Protein AF-A0A965IP51-F1 (afdb_monomer_lite)

Radius of gyration: 30.4 Å; chains: 1; bounding box: 52×39×94 Å

Sequence (99 aa):
MDTVNHPKHYTSHPSGVECIEITEHMNFCLGNAVKYIWRANLKGKEIEDLRKARWYIDREIQRILNGETNKNEAELKPAKIFHKNHAADEWKLHVKDLG

pLDDT: mean 78.57, std 19.08, range [38.91, 98.62]

Secondary structure (DSSP, 8-state):
--TTTS-TTTS--TTS--HHHHHTTS-HHHHHHHHHHHHTTTSS-HHHHHHHHHHHHHHHHHHHHHHHHHHHHHHTS-S--------------------

Foldseek 3Di:
DPCPPCNCLQQVDPVRDGLCVVLVPDPPLQSQLSVLCSNQPVPVCNVVSNVSSVVSVVVVVVVVVVVVVVVVVVVPPDPDDPDDDPDPDDDDDDPDDDD

Structure (mmCIF, N/CA/C/O backbone):
data_AF-A0A965IP51-F1
#
_entry.id   AF-A0A965IP51-F1
#
loop_
_atom_site.group_PDB
_atom_site.id
_atom_site.type_symbol
_atom_site.label_atom_id
_atom_site.label_alt_id
_atom_site.label_comp_id
_atom_site.label_asym_id
_atom_site.label_entity_id
_atom_site.label_seq_id
_atom_site.pdbx_PDB_ins_code
_atom_site.Cartn_x
_atom_site.Cartn_y
_atom_site.Cartn_z
_atom_site.occupancy
_atom_site.B_iso_or_equiv
_atom_site.auth_seq_id
_atom_site.auth_comp_id
_atom_site.auth_asym_id
_atom_site.auth_atom_id
_atom_site.pdbx_PDB_model_num
ATOM 1 N N . MET A 1 1 ? 10.459 4.833 -21.630 1.00 60.19 1 MET A N 1
ATOM 2 C CA . MET A 1 1 ? 9.701 4.536 -20.396 1.00 60.19 1 MET A CA 1
ATOM 3 C C . MET A 1 1 ? 9.518 5.852 -19.678 1.00 60.19 1 MET A C 1
ATOM 5 O O . MET A 1 1 ? 10.519 6.424 -19.264 1.00 60.19 1 MET A O 1
ATOM 9 N N . ASP A 1 2 ? 8.289 6.354 -19.616 1.00 72.56 2 ASP A N 1
ATOM 10 C CA . ASP A 1 2 ? 7.973 7.539 -18.821 1.00 72.56 2 ASP A CA 1
ATOM 11 C C . ASP A 1 2 ? 7.994 7.137 -17.343 1.00 72.56 2 ASP A C 1
ATOM 13 O O . ASP A 1 2 ? 7.218 6.293 -16.901 1.00 72.56 2 ASP A O 1
ATOM 17 N N . THR A 1 3 ? 8.949 7.667 -16.586 1.00 71.75 3 THR A N 1
ATOM 18 C CA . THR A 1 3 ? 9.133 7.319 -15.173 1.00 71.75 3 THR A CA 1
ATOM 19 C C . THR A 1 3 ? 8.083 7.946 -14.262 1.00 71.75 3 THR A C 1
ATOM 21 O O . THR A 1 3 ? 7.968 7.513 -13.115 1.00 71.75 3 THR A O 1
ATOM 24 N N . VAL A 1 4 ? 7.341 8.938 -14.758 1.00 72.06 4 VAL A N 1
ATOM 25 C CA . VAL A 1 4 ? 6.367 9.722 -14.002 1.00 72.06 4 VAL A CA 1
ATOM 26 C C . VAL A 1 4 ? 4.956 9.251 -14.322 1.00 72.06 4 VAL A C 1
ATOM 28 O O . VAL A 1 4 ? 4.248 8.840 -13.407 1.00 72.06 4 VAL A O 1
ATOM 31 N N . ASN A 1 5 ? 4.571 9.248 -15.600 1.00 76.31 5 ASN A N 1
ATOM 32 C CA . ASN A 1 5 ? 3.186 8.967 -15.988 1.00 76.31 5 ASN A CA 1
ATOM 33 C C . ASN A 1 5 ? 2.910 7.471 -16.181 1.00 76.31 5 ASN A C 1
ATOM 35 O O . ASN A 1 5 ? 1.819 7.020 -15.865 1.00 76.31 5 ASN A O 1
ATOM 39 N N . HIS A 1 6 ? 3.906 6.684 -16.615 1.00 74.31 6 HIS A N 1
ATOM 40 C CA . HIS A 1 6 ? 3.736 5.243 -16.866 1.00 74.31 6 HIS A CA 1
ATOM 41 C C . HIS A 1 6 ? 4.887 4.403 -16.295 1.00 74.31 6 HIS A C 1
ATOM 43 O O . HIS A 1 6 ? 5.641 3.758 -17.042 1.00 74.31 6 HIS A O 1
AT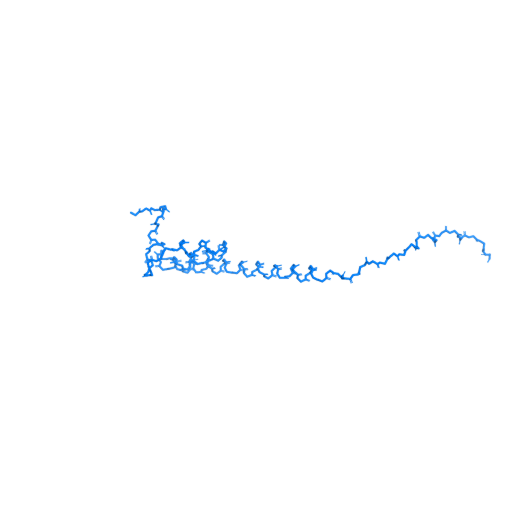OM 49 N N . PRO A 1 7 ? 5.066 4.372 -14.959 1.00 77.12 7 PRO A N 1
ATOM 50 C CA . PRO A 1 7 ? 6.142 3.605 -14.359 1.00 77.12 7 PRO A CA 1
ATOM 51 C C . PRO A 1 7 ? 5.985 2.123 -14.707 1.00 77.12 7 PRO A C 1
ATOM 53 O O . PRO A 1 7 ? 4.967 1.514 -14.394 1.00 77.12 7 PRO A O 1
ATOM 56 N N . LYS A 1 8 ? 7.037 1.503 -15.259 1.00 74.19 8 LYS A N 1
ATOM 57 C CA . LYS A 1 8 ? 7.036 0.092 -15.706 1.00 74.19 8 LYS A CA 1
ATOM 58 C C . LYS A 1 8 ? 6.444 -0.901 -14.689 1.00 74.19 8 LYS A C 1
ATOM 60 O O . LYS A 1 8 ? 5.889 -1.924 -15.065 1.00 74.19 8 LYS A O 1
ATOM 65 N N . HIS A 1 9 ? 6.569 -0.620 -13.395 1.00 71.56 9 HIS A N 1
ATOM 66 C CA . HIS A 1 9 ? 6.094 -1.479 -12.305 1.00 71.56 9 HIS A CA 1
ATOM 67 C C . HIS A 1 9 ? 4.601 -1.306 -11.958 1.00 71.56 9 HIS A C 1
ATOM 69 O O . HIS A 1 9 ? 4.126 -1.965 -11.041 1.00 71.56 9 HIS A O 1
ATOM 75 N N . TYR A 1 10 ? 3.874 -0.445 -12.674 1.00 71.69 10 TYR A N 1
ATOM 76 C CA . TYR A 1 10 ? 2.415 -0.305 -12.595 1.00 71.69 10 TYR A CA 1
ATOM 77 C C . TYR A 1 10 ? 1.711 -0.587 -13.930 1.00 71.69 10 TYR A C 1
ATOM 79 O O . TYR A 1 10 ? 0.489 -0.679 -13.941 1.00 71.69 10 TYR A O 1
ATOM 87 N N . THR A 1 11 ? 2.471 -0.786 -15.015 1.00 73.94 11 THR A N 1
ATOM 88 C CA . THR A 1 11 ? 1.968 -0.987 -16.388 1.00 73.94 11 THR A CA 1
ATOM 89 C C . THR A 1 11 ? 2.339 -2.349 -16.995 1.00 73.94 11 THR A C 1
ATOM 91 O O . THR A 1 11 ? 2.084 -2.606 -18.165 1.00 73.94 11 THR A O 1
ATOM 94 N N . SER A 1 12 ? 2.972 -3.238 -16.219 1.00 78.62 12 SER A N 1
ATOM 95 C CA . SER A 1 12 ? 3.464 -4.552 -16.683 1.00 78.62 12 SER A CA 1
ATOM 96 C C . SER A 1 12 ? 2.628 -5.744 -16.213 1.00 78.62 12 SER A C 1
ATOM 98 O O . SER A 1 12 ? 3.057 -6.889 -16.355 1.00 78.62 12 SER A O 1
ATOM 100 N N . HIS A 1 13 ? 1.448 -5.501 -15.640 1.00 82.69 13 HIS A N 1
ATOM 101 C CA . HIS A 1 13 ? 0.593 -6.585 -15.175 1.00 82.69 13 HIS A CA 1
ATOM 102 C C . HIS A 1 13 ? 0.005 -7.363 -16.371 1.00 82.69 13 HIS A C 1
ATOM 104 O O . HIS A 1 13 ? -0.445 -6.731 -17.328 1.00 82.69 13 HIS A O 1
ATOM 110 N N . PRO A 1 14 ? -0.059 -8.711 -16.330 1.00 84.19 14 PRO A N 1
ATOM 111 C CA . PRO A 1 14 ? -0.564 -9.520 -17.446 1.00 84.19 14 PRO A CA 1
ATOM 112 C C . PRO A 1 14 ? -2.000 -9.207 -17.895 1.00 84.19 14 PRO A C 1
ATOM 114 O O . PRO A 1 14 ? -2.384 -9.588 -18.994 1.00 84.19 14 PRO A O 1
ATOM 117 N N . SER A 1 15 ? -2.796 -8.526 -17.064 1.00 84.75 15 SER A N 1
ATOM 118 C CA . SER A 1 15 ? -4.163 -8.113 -17.413 1.00 84.75 15 SER A CA 1
ATOM 119 C C . SER A 1 15 ? -4.234 -6.957 -18.415 1.00 84.75 15 SER A C 1
ATOM 121 O O . SER A 1 15 ? -5.316 -6.695 -18.927 1.00 84.75 15 SER A O 1
ATOM 123 N N . GLY A 1 16 ? -3.132 -6.236 -18.662 1.00 85.50 16 GLY A N 1
ATOM 124 C CA . GLY A 1 16 ? -3.121 -5.046 -19.524 1.00 85.50 16 G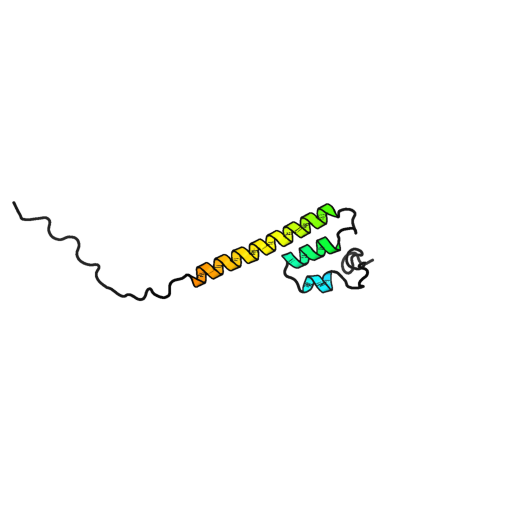LY A CA 1
ATOM 125 C C . GLY A 1 16 ? -3.764 -3.793 -18.914 1.00 85.50 16 GLY A C 1
ATOM 126 O O . GLY A 1 16 ? -3.862 -2.784 -19.598 1.00 85.50 16 GLY A O 1
ATOM 127 N N . VAL A 1 17 ? -4.170 -3.858 -17.643 1.00 88.50 17 VAL A N 1
ATOM 128 C CA . VAL A 1 17 ? -4.727 -2.738 -16.865 1.00 88.50 17 VAL A CA 1
ATOM 129 C C . VAL A 1 17 ? -3.608 -2.095 -16.047 1.00 88.50 17 VAL A C 1
ATOM 131 O O . VAL A 1 17 ? -2.757 -2.803 -15.497 1.00 88.50 17 VAL A O 1
ATOM 134 N N . GLU A 1 18 ? -3.600 -0.773 -15.936 1.00 88.56 18 GLU A N 1
ATOM 135 C CA . GLU A 1 18 ? -2.700 -0.040 -15.058 1.00 88.56 18 GLU A CA 1
ATOM 136 C C . GLU A 1 18 ? -3.207 -0.033 -13.612 1.00 88.56 18 GLU A C 1
ATOM 138 O O . GLU A 1 18 ? -4.397 0.073 -13.326 1.00 88.56 18 GLU A O 1
ATOM 143 N N . CYS A 1 19 ? -2.283 -0.070 -12.651 1.00 90.38 19 CYS A N 1
ATOM 144 C CA . CYS A 1 19 ? -2.643 -0.032 -11.230 1.00 90.38 19 CYS A CA 1
ATOM 145 C C . CYS A 1 19 ? -3.497 1.203 -10.853 1.00 90.38 19 CYS A C 1
ATOM 147 O O . CYS A 1 19 ? -4.291 1.137 -9.908 1.00 90.38 19 CYS A O 1
ATOM 149 N N . ILE A 1 20 ? -3.330 2.335 -11.548 1.00 91.62 20 ILE A N 1
ATOM 150 C CA . ILE A 1 20 ? -4.085 3.565 -11.269 1.00 91.62 20 ILE A CA 1
ATOM 151 C C . ILE A 1 20 ? -5.571 3.431 -11.630 1.00 91.62 20 ILE A C 1
ATOM 153 O O . ILE A 1 20 ? -6.393 3.842 -10.819 1.00 91.62 20 ILE A O 1
ATOM 157 N N . GLU A 1 21 ? -5.904 2.742 -12.730 1.00 92.62 21 GLU A N 1
ATOM 158 C CA . GLU A 1 21 ? -7.287 2.508 -13.200 1.00 92.62 21 GLU A CA 1
ATOM 159 C C . GLU A 1 21 ? -8.137 1.740 -12.173 1.00 92.62 21 GLU A C 1
ATOM 161 O O . GLU A 1 21 ? -9.362 1.788 -12.180 1.00 92.62 21 GLU A O 1
ATOM 166 N N . ILE A 1 22 ? -7.491 1.011 -11.259 1.00 93.75 22 ILE A N 1
ATOM 167 C CA . ILE A 1 22 ? -8.166 0.305 -10.165 1.00 93.75 22 ILE A CA 1
ATOM 168 C C . ILE A 1 22 ? -8.151 1.134 -8.879 1.00 93.75 22 ILE A C 1
ATOM 170 O O . ILE A 1 22 ? -9.153 1.236 -8.171 1.00 93.75 22 ILE A O 1
ATOM 174 N N . THR A 1 23 ? -6.992 1.699 -8.537 1.00 96.38 23 THR A N 1
ATOM 175 C CA . THR A 1 23 ? -6.783 2.329 -7.225 1.00 96.38 23 THR A CA 1
ATOM 176 C C . THR A 1 23 ? -7.405 3.716 -7.097 1.00 96.38 23 THR A C 1
ATOM 178 O O . THR A 1 23 ? -7.646 4.146 -5.970 1.00 96.38 23 THR A O 1
ATOM 181 N N . GLU A 1 24 ? -7.726 4.394 -8.202 1.00 95.75 24 GLU A N 1
ATOM 182 C CA . GLU A 1 24 ? -8.414 5.694 -8.184 1.00 95.75 24 GLU A CA 1
ATOM 183 C C . GLU A 1 24 ? -9.858 5.619 -7.661 1.00 95.75 24 GLU A C 1
ATOM 185 O O . GLU A 1 24 ? -10.377 6.590 -7.113 1.00 95.75 24 GLU A O 1
ATOM 190 N N . HIS A 1 25 ? -10.494 4.448 -7.754 1.00 97.19 25 HIS A N 1
ATOM 191 C CA . HIS A 1 25 ? -11.848 4.203 -7.249 1.00 97.19 25 HIS A CA 1
ATOM 192 C C . HIS A 1 25 ? -11.882 3.780 -5.774 1.00 97.19 25 HIS A C 1
ATOM 194 O O . HIS A 1 25 ? -12.934 3.425 -5.239 1.00 97.19 25 HIS A O 1
ATOM 200 N N . MET A 1 26 ? -10.731 3.789 -5.103 1.00 97.50 26 MET A N 1
ATOM 201 C CA . MET A 1 26 ? -10.583 3.341 -3.725 1.00 97.50 26 MET A CA 1
ATOM 202 C C . MET A 1 26 ? -10.286 4.511 -2.795 1.00 97.50 26 MET A C 1
ATOM 204 O O . MET A 1 26 ? -9.718 5.531 -3.181 1.00 97.50 26 MET A O 1
ATOM 208 N N . ASN A 1 27 ? -10.615 4.345 -1.513 1.00 97.25 27 ASN A N 1
ATOM 209 C CA . ASN A 1 27 ? -10.114 5.274 -0.510 1.00 97.25 27 ASN A CA 1
ATOM 210 C C . ASN A 1 27 ? -8.588 5.145 -0.361 1.00 97.25 27 ASN A C 1
ATOM 212 O O . ASN A 1 27 ? -7.975 4.162 -0.786 1.00 97.25 27 ASN A O 1
ATOM 216 N N . PHE A 1 28 ? -7.977 6.138 0.287 1.00 97.12 28 PHE A N 1
ATOM 217 C CA . PHE A 1 28 ? -6.525 6.221 0.430 1.00 97.12 28 PHE A CA 1
ATOM 218 C C . PHE A 1 28 ? -5.890 4.939 0.988 1.00 97.12 28 PHE A C 1
ATOM 220 O O . PHE A 1 28 ? -4.836 4.519 0.504 1.00 97.12 28 PHE A O 1
ATOM 227 N N . CYS A 1 29 ? -6.505 4.309 1.993 1.00 98.12 29 CYS A N 1
ATOM 228 C CA . CYS A 1 29 ? -5.945 3.113 2.610 1.00 98.12 29 CYS A CA 1
ATOM 229 C C . CYS A 1 29 ? -5.999 1.915 1.659 1.00 98.12 29 CYS A C 1
ATOM 231 O O . CYS A 1 29 ? -4.972 1.284 1.407 1.00 98.12 29 CYS A O 1
ATOM 233 N N . LEU A 1 30 ? -7.166 1.647 1.075 1.00 98.19 30 LEU A N 1
ATOM 234 C CA . LEU A 1 30 ? -7.365 0.518 0.168 1.00 98.19 30 LEU A CA 1
ATOM 235 C C . LEU A 1 30 ? -6.544 0.663 -1.120 1.00 98.19 30 LEU A C 1
ATOM 237 O O . LEU A 1 30 ? -5.857 -0.280 -1.516 1.00 98.19 30 LEU A O 1
ATOM 241 N N . GLY A 1 31 ? -6.514 1.859 -1.713 1.00 97.88 31 GLY A N 1
ATOM 242 C CA . GLY A 1 31 ? -5.715 2.131 -2.908 1.00 97.88 31 GLY A CA 1
ATOM 243 C C . GLY A 1 31 ? -4.216 1.926 -2.664 1.00 97.88 31 GLY A C 1
ATOM 244 O O . GLY A 1 31 ? -3.524 1.312 -3.476 1.00 97.88 31 GLY A O 1
ATOM 245 N N . ASN A 1 32 ? -3.694 2.356 -1.507 1.00 98.06 32 ASN A N 1
ATOM 246 C CA . ASN A 1 32 ? -2.299 2.082 -1.155 1.00 98.06 32 ASN A CA 1
ATOM 247 C C . ASN A 1 32 ? -2.039 0.593 -0.916 1.00 98.06 32 ASN A C 1
ATOM 249 O O . ASN A 1 32 ? -1.008 0.098 -1.370 1.00 98.06 32 ASN A O 1
ATOM 253 N N . ALA A 1 33 ? -2.941 -0.120 -0.236 1.00 98.12 33 ALA A N 1
ATOM 254 C CA . ALA A 1 33 ? -2.792 -1.556 -0.017 1.00 98.12 33 ALA A CA 1
ATOM 255 C C . ALA A 1 33 ? -2.683 -2.315 -1.347 1.00 98.12 33 ALA A C 1
ATOM 257 O O . ALA A 1 33 ? -1.716 -3.054 -1.549 1.00 98.12 33 ALA A O 1
ATOM 258 N N . VAL A 1 34 ? -3.599 -2.054 -2.285 1.00 96.38 34 VAL A N 1
ATOM 259 C CA . VAL A 1 34 ? -3.571 -2.643 -3.632 1.00 96.38 34 VAL A CA 1
ATOM 260 C C . VAL A 1 34 ? -2.293 -2.264 -4.371 1.00 96.38 34 VAL A C 1
ATOM 262 O O . VAL A 1 34 ? -1.631 -3.148 -4.901 1.00 96.38 34 VAL A O 1
ATOM 265 N N . LYS A 1 35 ? -1.867 -0.995 -4.337 1.00 94.75 35 LYS A N 1
ATOM 266 C CA . LYS A 1 35 ? -0.609 -0.551 -4.964 1.00 94.75 35 LYS A CA 1
ATOM 267 C C . LYS A 1 35 ? 0.615 -1.332 -4.469 1.00 94.75 35 LYS A C 1
ATOM 269 O O . LYS A 1 35 ? 1.507 -1.639 -5.260 1.00 94.75 35 LYS A O 1
ATOM 274 N N . TYR A 1 36 ? 0.691 -1.645 -3.174 1.00 95.56 36 TYR A N 1
ATOM 275 C CA . TYR A 1 36 ? 1.791 -2.447 -2.629 1.00 95.56 36 TYR A CA 1
ATOM 276 C C . TYR A 1 36 ? 1.692 -3.921 -3.022 1.00 95.56 36 TYR A C 1
ATOM 278 O O . TYR A 1 36 ? 2.713 -4.506 -3.370 1.00 95.56 36 TYR A O 1
ATOM 286 N N . ILE A 1 37 ? 0.488 -4.499 -3.030 1.00 94.88 37 ILE A N 1
ATOM 287 C CA . ILE A 1 37 ? 0.260 -5.8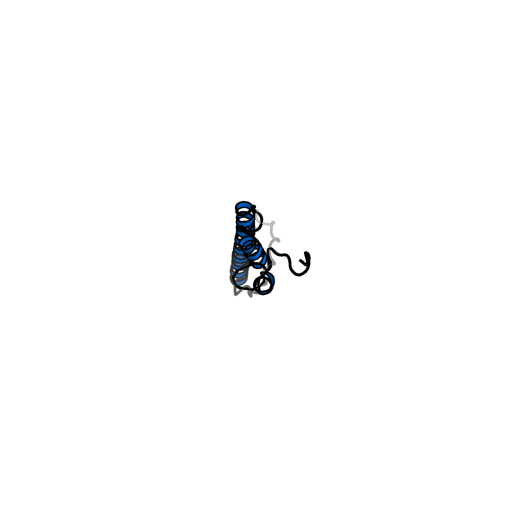69 -3.519 1.00 94.88 37 ILE A CA 1
ATOM 288 C C . ILE A 1 37 ? 0.652 -5.974 -4.995 1.00 94.88 37 ILE A C 1
ATOM 290 O O . ILE A 1 37 ? 1.403 -6.866 -5.367 1.00 94.88 37 ILE A O 1
ATOM 294 N N . TRP A 1 38 ? 0.222 -5.018 -5.818 1.00 91.81 38 TRP A N 1
ATOM 295 C CA . TRP A 1 38 ? 0.523 -4.954 -7.248 1.00 91.81 38 TRP A CA 1
ATOM 296 C C . TRP A 1 38 ? 2.027 -4.897 -7.527 1.00 91.81 38 TRP A C 1
ATOM 298 O O . TRP A 1 38 ? 2.518 -5.456 -8.504 1.00 91.81 38 TRP A O 1
ATOM 308 N N . ARG A 1 39 ? 2.775 -4.205 -6.661 1.00 89.50 39 ARG A N 1
ATOM 309 C CA . ARG A 1 39 ? 4.228 -4.049 -6.782 1.00 89.50 39 ARG A CA 1
ATOM 310 C C . ARG A 1 39 ? 5.021 -5.225 -6.212 1.00 89.50 39 ARG A C 1
ATOM 312 O O . ARG A 1 39 ? 6.209 -5.361 -6.535 1.00 89.50 39 ARG A O 1
ATOM 319 N N . ALA A 1 40 ? 4.403 -6.049 -5.370 1.00 90.56 40 ALA A N 1
ATOM 320 C CA . ALA A 1 40 ? 5.037 -7.236 -4.823 1.00 90.56 40 ALA A CA 1
ATOM 321 C C . ALA A 1 40 ? 5.575 -8.091 -5.988 1.00 90.56 40 ALA A C 1
ATOM 323 O O . ALA A 1 40 ? 4.957 -8.180 -7.043 1.00 90.56 40 ALA A O 1
ATOM 324 N N . ASN A 1 41 ? 6.780 -8.641 -5.840 1.00 82.44 41 ASN A N 1
ATOM 325 C CA . ASN A 1 41 ? 7.518 -9.365 -6.890 1.00 82.44 41 ASN A CA 1
ATOM 326 C C . ASN A 1 41 ? 8.093 -8.562 -8.065 1.00 82.44 41 ASN A C 1
ATOM 328 O O . ASN A 1 41 ? 8.852 -9.124 -8.849 1.00 82.44 41 ASN A O 1
ATOM 332 N N . LEU A 1 42 ? 7.871 -7.246 -8.154 1.00 80.88 42 LEU A N 1
ATOM 333 C CA . LEU A 1 42 ? 8.440 -6.432 -9.243 1.00 80.88 42 LEU A CA 1
ATOM 334 C C . LEU A 1 42 ? 9.750 -5.715 -8.878 1.00 80.88 42 LEU A C 1
ATOM 336 O O . LEU A 1 42 ? 10.481 -5.279 -9.766 1.00 80.88 42 LEU A O 1
ATOM 340 N N . LYS A 1 43 ? 10.059 -5.557 -7.582 1.00 75.00 43 LYS A N 1
ATOM 341 C CA . LYS A 1 43 ? 11.233 -4.791 -7.097 1.00 75.00 43 LYS A CA 1
ATOM 342 C C . LYS A 1 43 ? 12.150 -5.545 -6.127 1.00 75.00 43 LYS A C 1
ATOM 344 O O . LYS A 1 43 ? 12.938 -4.911 -5.430 1.00 75.00 43 LYS A O 1
ATOM 349 N N . GLY A 1 44 ? 12.016 -6.869 -6.016 1.00 80.69 44 GLY A N 1
ATOM 350 C CA . GLY A 1 44 ? 12.814 -7.679 -5.079 1.00 80.69 44 GLY A CA 1
ATOM 351 C C . GLY A 1 44 ? 12.575 -7.361 -3.593 1.00 80.69 44 GLY A C 1
ATOM 352 O O . GLY A 1 44 ? 13.363 -7.751 -2.741 1.00 80.69 44 GLY A O 1
ATOM 353 N N . LYS A 1 45 ? 11.494 -6.636 -3.277 1.00 89.50 45 LYS A N 1
ATOM 354 C CA . LYS A 1 45 ? 11.105 -6.187 -1.928 1.00 89.50 45 LYS A CA 1
ATOM 355 C C . LYS A 1 45 ? 9.729 -6.722 -1.528 1.00 89.50 45 LYS A C 1
ATOM 357 O O . LYS A 1 45 ? 8.963 -6.044 -0.852 1.00 89.50 45 LYS A O 1
ATOM 362 N N . GLU A 1 46 ? 9.410 -7.935 -1.969 1.00 94.12 46 GLU A N 1
ATOM 363 C CA . GLU A 1 46 ? 8.079 -8.533 -1.831 1.00 94.12 46 GLU A CA 1
ATOM 364 C C . GLU A 1 46 ? 7.568 -8.494 -0.384 1.00 94.12 46 GLU A C 1
ATOM 366 O O . GLU A 1 46 ? 6.516 -7.922 -0.119 1.00 94.12 46 GLU A O 1
ATOM 371 N N . ILE A 1 47 ? 8.350 -9.000 0.575 1.00 96.00 47 ILE A N 1
ATOM 372 C CA . ILE A 1 47 ? 7.953 -9.024 1.991 1.00 96.00 47 ILE A CA 1
ATOM 373 C C . ILE A 1 47 ? 7.741 -7.613 2.559 1.00 96.00 47 ILE A C 1
ATOM 375 O O . ILE A 1 47 ? 6.827 -7.398 3.354 1.00 96.00 47 ILE A O 1
ATOM 379 N N . GLU A 1 48 ? 8.566 -6.639 2.165 1.00 95.75 48 GLU A N 1
ATOM 380 C CA . GLU A 1 48 ? 8.426 -5.243 2.599 1.00 95.75 48 GLU A CA 1
ATOM 381 C C . GLU A 1 48 ? 7.121 -4.633 2.063 1.00 95.75 48 GLU A C 1
ATOM 383 O O . GLU A 1 48 ? 6.393 -3.973 2.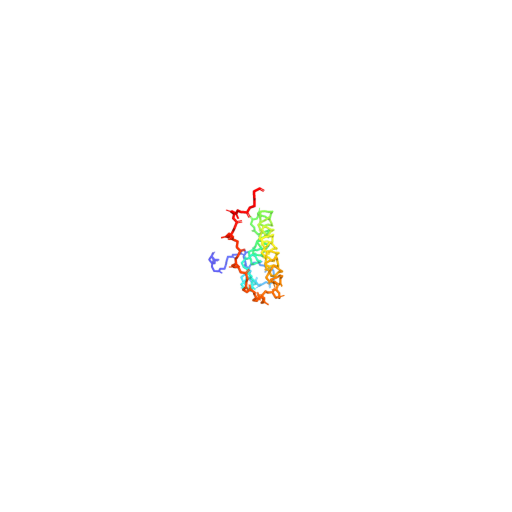805 1.00 95.75 48 GLU A O 1
ATOM 388 N N . ASP A 1 49 ? 6.799 -4.891 0.796 1.00 96.06 49 ASP A N 1
ATOM 389 C CA . ASP A 1 49 ? 5.577 -4.414 0.154 1.00 96.06 49 ASP A CA 1
ATOM 390 C C . ASP A 1 49 ? 4.331 -5.081 0.754 1.00 96.06 49 ASP A C 1
ATOM 392 O O . ASP A 1 49 ? 3.388 -4.384 1.127 1.00 96.06 49 ASP A O 1
ATOM 396 N N . LEU A 1 50 ? 4.357 -6.394 0.991 1.00 97.62 50 LEU A N 1
ATOM 397 C CA . LEU A 1 50 ? 3.260 -7.103 1.658 1.00 97.62 50 LEU A CA 1
ATOM 398 C C . LEU A 1 50 ? 3.040 -6.619 3.102 1.00 97.62 50 LEU A C 1
ATOM 400 O O . LEU A 1 50 ? 1.898 -6.482 3.544 1.00 97.62 50 LEU A O 1
ATOM 404 N N . ARG A 1 51 ? 4.109 -6.290 3.841 1.00 98.06 51 ARG A N 1
ATOM 405 C CA . ARG A 1 51 ? 3.994 -5.677 5.178 1.00 98.06 51 ARG A CA 1
ATOM 406 C C . ARG A 1 51 ? 3.354 -4.290 5.119 1.00 98.06 51 ARG A C 1
ATOM 408 O O . ARG A 1 51 ? 2.524 -3.976 5.969 1.00 98.06 51 ARG A O 1
ATOM 415 N N . LYS A 1 52 ? 3.696 -3.472 4.119 1.00 97.38 52 LYS A N 1
ATOM 416 C CA . LYS A 1 52 ? 3.052 -2.164 3.910 1.00 97.38 52 LYS A CA 1
ATOM 417 C C . LYS A 1 52 ? 1.583 -2.318 3.536 1.00 97.38 52 LYS A C 1
ATOM 419 O O . LYS A 1 52 ? 0.758 -1.601 4.089 1.00 97.38 52 LYS A O 1
ATOM 424 N N . ALA A 1 53 ? 1.248 -3.266 2.662 1.00 98.06 53 ALA A N 1
ATOM 425 C CA . ALA A 1 53 ? -0.140 -3.560 2.319 1.00 98.06 53 ALA A CA 1
ATOM 426 C C . ALA A 1 53 ? -0.963 -3.909 3.566 1.00 98.06 53 ALA A C 1
ATOM 428 O O . ALA A 1 53 ? -2.005 -3.299 3.798 1.00 98.06 53 ALA A O 1
ATOM 429 N N . ARG A 1 54 ? -0.444 -4.807 4.419 1.00 98.50 54 ARG A N 1
ATOM 430 C CA . ARG A 1 54 ? -1.070 -5.153 5.704 1.00 98.50 54 ARG A CA 1
ATOM 431 C C . ARG A 1 54 ? -1.299 -3.923 6.582 1.00 98.50 54 ARG A C 1
ATOM 433 O O . ARG A 1 54 ? -2.410 -3.730 7.051 1.00 98.50 54 ARG A O 1
ATOM 440 N N . TRP A 1 55 ? -0.291 -3.066 6.743 1.00 98.44 55 TRP A N 1
ATOM 441 C CA . TRP A 1 55 ? -0.411 -1.853 7.559 1.00 98.44 55 TRP A CA 1
ATOM 442 C C . TRP A 1 55 ? -1.568 -0.945 7.111 1.00 98.44 55 TRP A C 1
ATOM 444 O O . TRP A 1 55 ? -2.306 -0.416 7.941 1.00 98.44 55 TRP A O 1
ATOM 454 N N . TYR A 1 56 ? -1.756 -0.782 5.797 1.00 98.50 56 TYR A N 1
ATOM 455 C CA . TYR A 1 56 ? -2.866 0.005 5.256 1.00 98.50 56 TYR A CA 1
ATOM 456 C C . TYR A 1 56 ? -4.231 -0.665 5.462 1.00 98.50 56 TYR A C 1
ATOM 458 O O . TYR A 1 56 ? -5.204 0.034 5.743 1.00 98.50 56 TYR A O 1
ATOM 466 N N . ILE A 1 57 ? -4.301 -1.996 5.364 1.00 98.62 57 ILE A N 1
ATOM 467 C CA . ILE A 1 57 ? -5.519 -2.768 5.650 1.00 98.62 57 ILE A CA 1
ATOM 468 C C . ILE A 1 57 ? -5.900 -2.633 7.128 1.00 98.62 57 ILE A C 1
ATOM 470 O O . ILE A 1 57 ? -7.036 -2.270 7.428 1.00 98.62 57 ILE A O 1
ATOM 474 N N . ASP A 1 58 ? -4.950 -2.834 8.043 1.00 98.44 58 ASP A N 1
ATOM 475 C CA . ASP A 1 58 ? -5.180 -2.723 9.489 1.00 98.44 58 ASP A CA 1
ATOM 476 C C . ASP A 1 58 ? -5.712 -1.330 9.860 1.00 98.44 58 ASP A C 1
ATOM 478 O O . ASP A 1 58 ? -6.639 -1.188 10.659 1.00 98.44 58 ASP A O 1
ATOM 482 N N . ARG A 1 59 ? -5.174 -0.284 9.226 1.00 98.06 59 ARG A N 1
ATOM 483 C CA . ARG A 1 59 ? -5.617 1.098 9.432 1.00 98.06 59 ARG A CA 1
ATOM 484 C C . ARG A 1 59 ? -7.041 1.347 8.925 1.00 98.06 59 ARG A C 1
ATOM 486 O O . ARG A 1 59 ? -7.787 2.090 9.562 1.00 98.06 59 ARG A O 1
ATOM 493 N N . GLU A 1 60 ? -7.425 0.756 7.796 1.00 98.25 60 GLU A N 1
ATOM 494 C CA . GLU A 1 60 ? -8.794 0.867 7.285 1.00 98.25 60 GLU A CA 1
ATOM 495 C C . GLU A 1 60 ? -9.795 0.127 8.176 1.00 98.25 60 GLU A C 1
ATOM 497 O O . GLU A 1 60 ? -10.859 0.668 8.476 1.00 98.25 60 GLU A O 1
ATOM 502 N N . ILE A 1 61 ? -9.422 -1.053 8.681 1.00 97.62 61 ILE A N 1
ATOM 503 C CA . ILE A 1 61 ? -10.216 -1.793 9.669 1.00 97.62 61 ILE A CA 1
ATOM 504 C C . ILE A 1 61 ? -10.440 -0.928 10.915 1.00 97.62 61 ILE A C 1
ATOM 506 O O . ILE A 1 61 ? -11.578 -0.744 11.343 1.00 97.62 61 ILE A O 1
ATOM 510 N N . GLN A 1 62 ? -9.381 -0.323 11.460 1.00 96.88 62 GLN A N 1
ATOM 511 C CA . GLN A 1 62 ? -9.489 0.578 12.612 1.00 96.88 62 GLN A CA 1
ATOM 512 C C . GLN A 1 62 ? -10.398 1.784 12.336 1.00 96.88 62 GLN A C 1
ATOM 514 O O . GLN A 1 62 ? -11.189 2.166 13.197 1.00 96.88 62 GLN A O 1
ATOM 519 N N . ARG A 1 63 ? -10.321 2.385 11.140 1.00 96.06 63 ARG A N 1
ATOM 520 C CA . ARG A 1 63 ? -11.197 3.501 10.746 1.00 96.06 63 ARG A CA 1
ATOM 521 C C . ARG A 1 63 ? -12.671 3.092 10.765 1.00 96.06 63 ARG A C 1
ATOM 523 O O . ARG A 1 63 ? -13.500 3.870 11.234 1.00 96.06 63 ARG A O 1
ATOM 530 N N . ILE A 1 64 ? -12.987 1.905 10.247 1.00 95.75 64 ILE A N 1
ATOM 531 C CA . ILE A 1 64 ? -14.353 1.371 10.201 1.00 95.75 64 ILE A CA 1
ATOM 532 C C . ILE A 1 64 ? -14.862 1.100 11.618 1.00 95.75 64 ILE A C 1
ATOM 534 O O . ILE A 1 64 ? -15.893 1.656 11.987 1.00 95.75 64 ILE A O 1
ATOM 538 N N . LEU A 1 65 ? -14.099 0.363 12.433 1.00 92.75 65 LEU A N 1
ATOM 539 C CA . LEU A 1 65 ? -14.471 0.045 13.817 1.00 92.75 65 LEU A CA 1
ATOM 540 C C . LEU A 1 65 ? -14.712 1.310 14.653 1.00 92.75 65 LEU A C 1
ATOM 542 O O . LEU A 1 65 ? -15.717 1.419 15.348 1.00 92.75 65 LEU A O 1
ATOM 546 N N . ASN A 1 66 ? -13.837 2.312 14.540 1.00 90.50 66 ASN A N 1
ATOM 547 C CA . ASN A 1 66 ? -14.013 3.580 15.252 1.00 90.50 66 ASN A CA 1
ATOM 548 C C . ASN A 1 66 ? -15.234 4.364 14.743 1.00 90.50 66 ASN A C 1
ATOM 550 O O . ASN A 1 66 ? -15.919 5.030 15.517 1.00 90.50 66 ASN A O 1
ATOM 554 N N . GLY A 1 67 ? -15.514 4.295 13.439 1.00 86.94 67 GLY A N 1
ATOM 555 C CA . GLY A 1 67 ? -16.711 4.889 12.850 1.00 86.94 67 GLY A CA 1
ATOM 556 C C . GLY A 1 67 ? -18.004 4.233 13.343 1.00 86.94 67 GLY A C 1
ATOM 557 O O . GLY A 1 67 ? -18.986 4.935 13.562 1.00 86.94 67 GLY A O 1
ATOM 558 N N . GLU A 1 68 ? -18.005 2.915 13.541 1.00 80.00 68 GLU A N 1
ATOM 559 C CA . GLU A 1 68 ? -19.131 2.158 14.100 1.00 80.00 68 GLU A CA 1
ATOM 560 C C . GLU A 1 68 ? -19.352 2.476 15.581 1.00 80.00 68 GLU A C 1
ATOM 562 O O . GLU A 1 68 ? -20.477 2.787 15.966 1.00 80.00 68 GLU A O 1
ATOM 567 N N . THR A 1 69 ? -18.292 2.511 16.396 1.00 77.31 69 THR A N 1
ATOM 568 C CA . THR A 1 69 ? -18.374 2.926 17.808 1.00 77.31 69 THR A CA 1
ATOM 569 C C . THR A 1 69 ? -19.014 4.307 17.949 1.00 77.31 69 THR A C 1
ATOM 571 O O . THR A 1 69 ? -19.965 4.476 18.710 1.00 77.31 69 THR A O 1
ATOM 574 N N . ASN A 1 70 ? -18.567 5.278 17.147 1.00 76.25 70 ASN A N 1
ATOM 575 C CA . ASN A 1 70 ? -19.102 6.640 17.182 1.00 76.25 70 ASN A CA 1
ATOM 576 C C . ASN A 1 70 ? -20.582 6.714 16.757 1.00 76.25 70 ASN A C 1
ATOM 578 O O . ASN A 1 70 ? -21.324 7.552 17.270 1.00 76.25 70 ASN A O 1
ATOM 582 N N . LYS A 1 71 ? -21.028 5.859 15.823 1.00 71.88 71 LYS A N 1
ATOM 583 C CA . LYS A 1 71 ? -22.446 5.763 15.432 1.00 71.88 71 LYS A CA 1
ATOM 584 C C . LYS A 1 71 ? -23.291 5.164 16.552 1.00 71.88 71 LYS A C 1
ATOM 586 O O . LYS A 1 71 ? -24.311 5.748 16.900 1.00 71.88 71 LYS A O 1
ATOM 591 N N . ASN A 1 72 ? -22.826 4.074 17.158 1.00 72.38 72 ASN A N 1
ATOM 592 C CA . ASN A 1 72 ? -23.520 3.416 18.263 1.00 72.38 72 ASN A CA 1
ATOM 593 C C . ASN A 1 72 ? -23.692 4.370 19.460 1.00 72.38 72 ASN A C 1
ATOM 595 O O . ASN A 1 72 ? -24.779 4.463 20.023 1.00 72.38 72 ASN A O 1
ATOM 599 N N . GLU A 1 73 ? -22.660 5.145 19.815 1.00 69.94 73 GLU A N 1
ATOM 600 C CA . GLU A 1 73 ? -22.754 6.180 20.858 1.00 69.94 73 GLU A CA 1
ATOM 601 C C . GLU A 1 73 ? -23.704 7.329 20.485 1.00 69.94 73 GLU A C 1
ATOM 603 O O . GLU A 1 73 ? -24.422 7.849 21.343 1.00 69.94 73 GLU A O 1
ATOM 608 N N . ALA A 1 74 ? -23.733 7.741 19.213 1.00 69.69 74 ALA A N 1
ATOM 609 C CA . ALA A 1 74 ? -24.652 8.772 18.740 1.00 69.69 74 ALA A CA 1
ATOM 610 C C . ALA A 1 74 ? -26.120 8.306 18.763 1.00 69.69 74 ALA A C 1
ATOM 612 O O . ALA A 1 74 ? -26.995 9.103 19.102 1.00 69.69 74 ALA A O 1
ATOM 613 N N . GLU A 1 75 ? -26.381 7.034 18.451 1.00 70.81 75 GLU A N 1
ATOM 614 C CA . GLU A 1 75 ? -27.706 6.396 18.503 1.00 70.81 75 GLU A CA 1
ATOM 615 C C . GLU A 1 75 ? -28.172 6.112 19.943 1.00 70.81 75 GLU A C 1
ATOM 617 O O . GLU A 1 75 ? -29.368 6.159 20.225 1.00 70.81 75 GLU A O 1
ATOM 622 N N . LEU A 1 76 ? -27.238 5.900 20.879 1.00 60.09 76 LEU A N 1
ATOM 623 C CA . LEU A 1 76 ? -27.502 5.723 22.314 1.00 60.09 76 LEU A CA 1
ATOM 624 C C . LEU A 1 76 ? -27.806 7.032 23.069 1.00 60.09 76 LEU A C 1
ATOM 626 O O . LEU A 1 76 ? -28.120 6.982 24.262 1.00 60.09 76 LEU A O 1
ATOM 630 N N . LYS A 1 77 ? -27.752 8.209 22.423 1.00 55.44 77 LYS A N 1
ATOM 631 C CA . LYS A 1 77 ? -28.209 9.459 23.056 1.00 55.44 77 LYS A CA 1
ATOM 632 C C . LYS A 1 77 ? -29.710 9.345 23.364 1.00 55.44 77 LYS A C 1
ATOM 634 O O . LYS A 1 77 ? -30.505 9.147 22.447 1.00 55.44 77 LYS A O 1
ATOM 639 N N . PRO A 1 78 ? -30.128 9.466 24.636 1.00 49.44 78 PRO A N 1
ATOM 640 C CA . PRO A 1 78 ? -31.459 9.053 25.049 1.00 49.44 78 PRO A CA 1
ATOM 641 C C . PRO A 1 78 ? -32.539 9.916 24.397 1.00 49.44 78 PRO A C 1
ATOM 643 O O . PRO A 1 78 ? -32.592 11.136 24.577 1.00 49.44 78 PRO A O 1
ATOM 646 N N . ALA A 1 79 ? -33.474 9.259 23.712 1.00 55.25 79 ALA A N 1
ATOM 647 C CA . ALA A 1 79 ? -34.813 9.794 23.559 1.00 55.25 79 ALA A CA 1
ATOM 648 C C . ALA A 1 79 ? -35.364 10.074 24.971 1.00 55.25 79 ALA A C 1
ATOM 650 O O . ALA A 1 79 ? -35.658 9.134 25.708 1.00 55.25 79 ALA A O 1
ATOM 651 N N . LYS A 1 80 ? -35.507 11.367 25.306 1.00 53.78 80 LYS A N 1
ATOM 652 C CA . LYS A 1 80 ? -36.010 11.986 26.556 1.00 53.78 80 LYS A CA 1
ATOM 653 C C . LYS A 1 80 ? -34.925 12.509 27.509 1.00 53.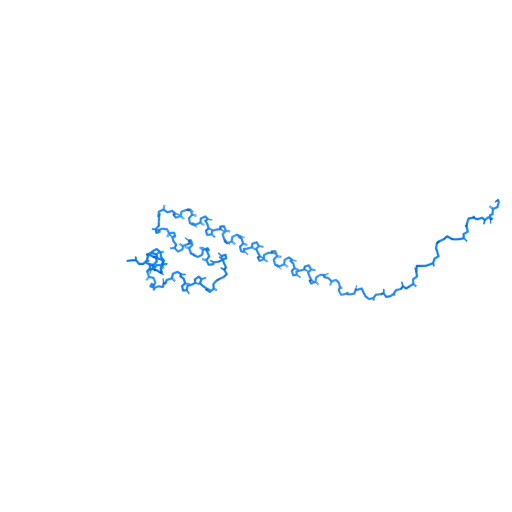78 80 LYS A C 1
ATOM 655 O O . LYS A 1 80 ? -34.503 11.804 28.413 1.00 53.78 80 LYS A O 1
ATOM 660 N N . ILE A 1 81 ? -34.686 13.823 27.447 1.00 47.28 81 ILE A N 1
ATOM 661 C CA . ILE A 1 81 ? -34.861 14.693 28.624 1.00 47.28 81 ILE A CA 1
ATOM 662 C C . ILE A 1 81 ? -35.622 15.950 28.173 1.00 47.28 81 ILE A C 1
ATOM 664 O O . ILE A 1 81 ? -35.049 16.994 27.885 1.00 47.28 81 ILE A O 1
ATOM 668 N N . PHE A 1 82 ? -36.947 15.833 28.094 1.00 49.59 82 PHE A N 1
ATOM 669 C CA . PHE A 1 82 ? -37.847 16.965 28.308 1.00 49.59 82 PHE A CA 1
ATOM 670 C C . PHE A 1 82 ? -38.601 16.650 29.596 1.00 49.59 82 PHE A C 1
ATOM 672 O O . PHE A 1 82 ? -39.612 15.956 29.572 1.00 49.59 82 PHE A O 1
ATOM 679 N N . HIS A 1 83 ? -38.051 17.063 30.733 1.00 45.78 83 HIS A N 1
ATOM 680 C CA . HIS A 1 83 ? -38.796 17.218 31.978 1.00 45.78 83 HIS A CA 1
ATOM 681 C C . HIS A 1 83 ? -38.430 18.597 32.522 1.00 45.78 83 HIS A C 1
ATOM 683 O O . HIS A 1 83 ? -37.351 18.804 33.069 1.00 45.78 83 HIS A O 1
ATOM 689 N N . LYS A 1 84 ? -39.334 19.560 32.310 1.00 56.53 84 LYS A N 1
ATOM 690 C CA . LYS A 1 84 ? -39.411 20.752 33.153 1.00 56.53 84 LYS A CA 1
ATOM 691 C C . LYS A 1 84 ? -39.700 20.266 34.568 1.00 56.53 84 LYS A C 1
ATOM 693 O O . LYS A 1 84 ? -40.634 19.491 34.720 1.00 56.53 84 LYS A O 1
ATOM 698 N N . ASN A 1 85 ? -38.963 20.749 35.560 1.00 38.91 85 ASN A N 1
ATOM 699 C CA . ASN A 1 85 ? -39.506 20.997 36.893 1.00 38.91 85 ASN A CA 1
ATOM 700 C C . ASN A 1 85 ? -38.668 22.079 37.579 1.00 38.91 85 ASN A C 1
ATOM 702 O O . ASN A 1 85 ? -37.516 21.869 37.947 1.00 38.91 85 ASN A O 1
ATOM 706 N N . HIS A 1 86 ? -39.282 23.258 37.694 1.00 50.09 86 HIS A N 1
ATOM 707 C CA . HIS A 1 86 ? -38.901 24.315 38.619 1.00 50.09 86 HIS A CA 1
ATOM 708 C C . HIS A 1 86 ? -39.207 23.834 40.039 1.00 50.09 86 HIS A C 1
ATOM 710 O O . HIS A 1 86 ? -40.372 23.771 40.413 1.00 50.09 86 HIS A O 1
ATOM 716 N N . ALA A 1 87 ? -38.180 23.495 40.809 1.00 45.19 87 ALA A N 1
ATOM 717 C CA . ALA A 1 87 ? -38.240 23.450 42.269 1.00 45.19 87 ALA A CA 1
ATOM 718 C C . ALA A 1 87 ? -36.803 23.446 42.800 1.00 45.19 87 ALA A C 1
ATOM 720 O O . ALA A 1 87 ? -36.265 22.421 43.208 1.00 45.19 87 ALA A O 1
ATOM 721 N N . ALA A 1 88 ? -36.152 24.599 42.702 1.00 46.97 88 ALA A N 1
ATOM 722 C CA . ALA A 1 88 ? -34.884 24.863 43.359 1.00 46.97 88 ALA A CA 1
ATOM 723 C C . ALA A 1 88 ? -35.006 26.218 44.047 1.00 46.97 88 ALA A C 1
ATOM 725 O O . ALA A 1 88 ? -34.420 27.177 43.580 1.00 46.97 88 ALA A O 1
ATOM 726 N N . ASP A 1 89 ? -35.816 26.277 45.101 1.00 50.81 89 ASP A N 1
ATOM 727 C CA . ASP A 1 89 ? -35.794 27.323 46.120 1.00 50.81 89 ASP A CA 1
ATOM 728 C C . ASP A 1 89 ? -36.378 26.705 47.395 1.00 50.81 89 ASP A C 1
ATOM 730 O O . ASP A 1 89 ? -37.500 26.215 47.362 1.00 50.81 89 ASP A O 1
ATOM 734 N N . GLU A 1 90 ? -35.562 26.674 48.455 1.00 46.16 90 GLU A N 1
ATOM 735 C CA . GLU A 1 90 ? -35.856 26.404 49.881 1.00 46.16 90 GLU A CA 1
ATOM 736 C C . GLU A 1 90 ? -34.823 25.465 50.527 1.00 46.16 90 GLU A C 1
ATOM 738 O O . GLU A 1 90 ? -35.114 24.370 50.998 1.00 46.16 90 GLU A O 1
ATOM 743 N N . TRP A 1 91 ? -33.577 25.940 50.615 1.00 39.12 91 TRP A N 1
ATOM 744 C CA . TRP A 1 91 ? -32.683 25.560 51.708 1.00 39.12 91 TRP A CA 1
ATOM 745 C C . TRP A 1 91 ? -32.086 26.830 52.317 1.00 39.12 91 TRP A C 1
ATOM 747 O O . TRP A 1 91 ? -31.391 27.574 51.629 1.00 39.12 91 TRP A O 1
ATOM 757 N N . LYS A 1 92 ? -32.312 26.990 53.631 1.00 49.47 92 LYS A N 1
ATOM 758 C CA . LYS A 1 92 ? -31.772 27.981 54.593 1.00 49.47 92 LYS A CA 1
ATOM 759 C C . LYS A 1 92 ? -32.695 29.145 54.974 1.00 49.47 92 LYS A C 1
ATOM 761 O O . LYS A 1 92 ? -32.451 30.278 54.577 1.00 49.47 92 LYS A O 1
ATOM 766 N N . LEU A 1 93 ? -33.630 28.883 55.897 1.00 48.38 93 LEU A N 1
ATOM 767 C CA . LEU A 1 93 ? -34.009 29.862 56.931 1.00 48.38 93 LEU A CA 1
ATOM 768 C C . LEU A 1 93 ? -34.766 29.235 58.123 1.00 48.38 93 LEU A C 1
ATOM 770 O O . LEU A 1 93 ? -35.928 29.538 58.343 1.00 48.38 93 LEU A O 1
ATOM 774 N N . HIS A 1 94 ? -34.097 28.395 58.924 1.00 42.31 94 HIS A N 1
ATOM 775 C CA . HIS A 1 94 ? -34.318 28.354 60.384 1.00 42.31 94 HIS A CA 1
ATOM 776 C C . HIS A 1 94 ? -33.274 27.471 61.088 1.00 42.31 94 HIS A C 1
ATOM 778 O O . HIS A 1 94 ? -33.431 26.264 61.230 1.00 42.31 94 HIS A O 1
ATOM 784 N N . VAL A 1 95 ? -32.183 28.092 61.539 1.00 56.72 95 VAL A N 1
ATOM 785 C CA . VAL A 1 95 ? -31.491 27.656 62.759 1.00 56.72 95 VAL A CA 1
ATOM 786 C C . VAL A 1 95 ? -31.708 28.785 63.749 1.00 56.72 95 VAL A C 1
ATOM 788 O O . VAL A 1 95 ? -30.947 29.751 63.753 1.00 56.72 95 VAL A O 1
ATOM 791 N N . LYS A 1 96 ? -32.813 28.710 64.488 1.00 53.09 96 LYS A N 1
ATOM 792 C CA . LYS A 1 96 ? -33.071 29.394 65.757 1.00 53.09 96 LYS A CA 1
ATOM 793 C C . LYS A 1 96 ? -34.394 28.867 66.310 1.00 53.09 96 LYS A C 1
ATOM 795 O O . LYS A 1 96 ? -35.306 28.595 65.545 1.00 53.09 96 LYS A O 1
ATOM 800 N N . ASP A 1 97 ? -34.423 28.714 67.625 1.00 50.34 97 ASP A N 1
ATOM 801 C CA . ASP A 1 97 ? -35.607 28.492 68.456 1.00 50.34 97 ASP A CA 1
ATOM 802 C C . ASP A 1 97 ? -36.153 27.063 68.516 1.00 50.34 97 ASP A C 1
ATOM 804 O O . ASP A 1 97 ? -37.226 26.786 68.005 1.00 50.34 97 ASP A O 1
ATOM 808 N N . LEU A 1 98 ? -35.449 26.188 69.242 1.00 43.75 98 LEU A N 1
ATOM 809 C CA . LEU A 1 98 ? -36.026 25.396 70.339 1.00 43.75 98 LEU A CA 1
ATOM 810 C C . LEU A 1 98 ? -34.898 25.138 71.354 1.00 43.75 98 LEU A C 1
ATOM 812 O O . LEU A 1 98 ? -33.799 24.746 70.961 1.00 43.75 98 LEU A O 1
ATOM 816 N N . GLY A 1 99 ? -35.152 25.495 72.616 1.00 47.28 99 GLY A N 1
ATOM 817 C CA . GLY A 1 99 ?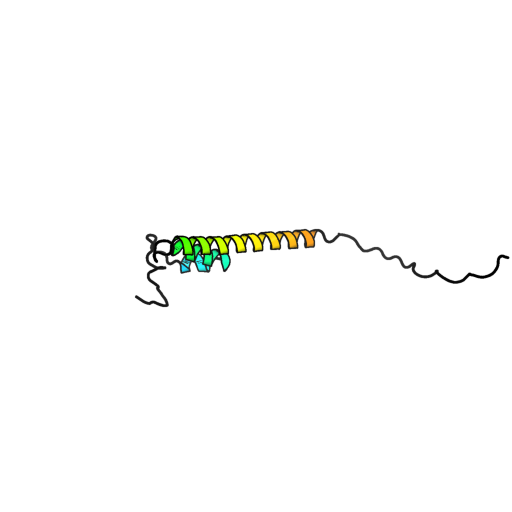 -34.205 25.378 73.728 1.00 47.28 99 GLY A CA 1
ATOM 818 C C . GLY A 1 99 ? -34.148 24.001 74.369 1.00 47.28 99 GLY A C 1
ATOM 819 O O . GLY A 1 99 ? -34.574 23.015 73.729 1.00 47.28 99 GLY A O 1
#